Protein AF-A0A4Q3UHX7-F1 (afdb_monomer)

Structure (mmCIF, N/CA/C/O backbone):
data_AF-A0A4Q3UHX7-F1
#
_entry.id   AF-A0A4Q3UHX7-F1
#
loop_
_atom_site.group_PDB
_atom_site.id
_atom_site.type_symbol
_atom_site.label_atom_id
_atom_site.label_alt_id
_atom_site.label_comp_id
_atom_site.label_asym_id
_atom_site.label_entity_id
_atom_site.label_seq_id
_atom_site.pdbx_PDB_ins_code
_atom_site.Cartn_x
_atom_site.Cartn_y
_atom_site.Cartn_z
_atom_site.occupancy
_atom_site.B_iso_or_equiv
_atom_site.auth_seq_id
_atom_site.auth_comp_id
_atom_site.auth_asym_id
_atom_site.auth_atom_id
_atom_site.pdbx_PDB_model_num
ATOM 1 N N . MET A 1 1 ? 1.720 8.481 -16.034 1.00 74.75 1 MET A N 1
ATOM 2 C CA . MET A 1 1 ? 1.662 7.640 -14.809 1.00 74.75 1 MET A CA 1
ATOM 3 C C . MET A 1 1 ? 0.626 8.091 -13.774 1.00 74.75 1 MET A C 1
ATOM 5 O O . MET A 1 1 ? -0.175 7.263 -13.360 1.00 74.75 1 MET A O 1
ATOM 9 N N . GLN A 1 2 ? 0.545 9.373 -13.386 1.00 86.00 2 GLN A N 1
ATOM 10 C CA . GLN A 1 2 ? -0.376 9.816 -12.315 1.00 86.00 2 GLN A CA 1
ATOM 11 C C . GLN A 1 2 ? -1.874 9.522 -12.549 1.00 86.00 2 GLN A C 1
ATOM 13 O O . GLN A 1 2 ? -2.616 9.307 -11.591 1.00 86.0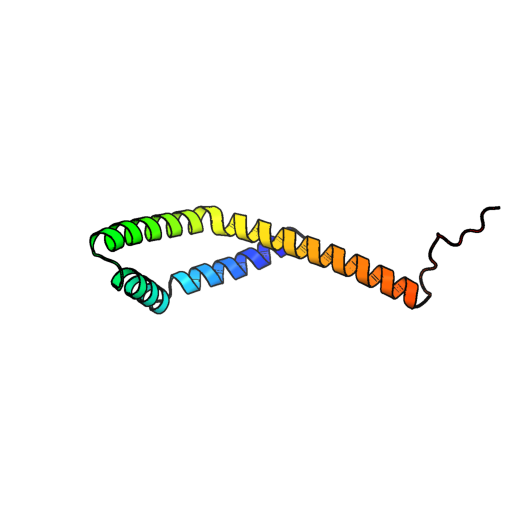0 2 GLN A O 1
ATOM 18 N N . ARG A 1 3 ? -2.361 9.540 -13.801 1.00 87.81 3 ARG A N 1
ATOM 19 C CA . ARG A 1 3 ? -3.766 9.201 -14.114 1.00 87.81 3 ARG A CA 1
ATOM 20 C C . ARG A 1 3 ? -4.059 7.719 -13.846 1.00 87.81 3 ARG A C 1
ATOM 22 O O . ARG A 1 3 ? -5.049 7.416 -13.186 1.00 87.81 3 ARG A O 1
ATOM 29 N N . LEU A 1 4 ? -3.159 6.832 -14.280 1.00 87.69 4 LEU A N 1
ATOM 30 C CA . LEU A 1 4 ? -3.235 5.390 -14.036 1.00 87.69 4 LEU A CA 1
ATOM 31 C C . LEU A 1 4 ? -3.124 5.077 -12.539 1.00 87.69 4 LEU A C 1
ATOM 33 O O . LEU A 1 4 ? -3.983 4.387 -12.000 1.00 87.69 4 LEU A O 1
ATOM 37 N N . ALA A 1 5 ? -2.149 5.674 -11.845 1.00 86.81 5 ALA A N 1
ATOM 38 C CA . ALA A 1 5 ? -1.987 5.508 -10.401 1.00 86.81 5 ALA A CA 1
ATOM 39 C C . ALA A 1 5 ? -3.256 5.901 -9.629 1.00 86.81 5 ALA A C 1
ATOM 41 O O . ALA A 1 5 ? -3.734 5.144 -8.789 1.00 86.81 5 ALA A O 1
ATOM 42 N N . ARG A 1 6 ? -3.866 7.048 -9.964 1.00 90.00 6 ARG A N 1
ATOM 43 C CA . ARG A 1 6 ? -5.137 7.491 -9.365 1.00 90.00 6 ARG A CA 1
ATOM 44 C C . ARG A 1 6 ? -6.313 6.574 -9.692 1.00 90.00 6 ARG A C 1
ATOM 46 O O . ARG A 1 6 ? -7.248 6.498 -8.899 1.00 90.00 6 ARG A O 1
ATOM 53 N N . TRP A 1 7 ? -6.330 5.942 -10.862 1.00 93.62 7 TRP A N 1
ATOM 54 C CA . TRP A 1 7 ? -7.383 4.994 -11.229 1.00 93.62 7 TRP A CA 1
ATOM 55 C C . TRP A 1 7 ? -7.256 3.696 -10.421 1.00 93.62 7 TRP A C 1
ATOM 57 O O . TRP A 1 7 ? -8.219 3.296 -9.764 1.00 93.62 7 TRP A O 1
ATOM 67 N N . ILE A 1 8 ? -6.050 3.119 -10.366 1.00 92.00 8 ILE A N 1
ATOM 68 C CA . ILE A 1 8 ? -5.743 1.919 -9.571 1.00 92.00 8 ILE A CA 1
ATOM 69 C C . ILE A 1 8 ? -6.004 2.186 -8.086 1.00 92.00 8 ILE A C 1
ATOM 71 O O . ILE A 1 8 ? -6.734 1.436 -7.440 1.00 92.00 8 ILE A O 1
ATOM 75 N N . ALA A 1 9 ? -5.488 3.296 -7.551 1.00 92.12 9 ALA A N 1
ATOM 76 C CA . ALA A 1 9 ? -5.692 3.670 -6.156 1.00 92.12 9 ALA A CA 1
ATOM 77 C C . ALA A 1 9 ? -7.179 3.846 -5.824 1.00 92.12 9 ALA A C 1
ATOM 79 O O . ALA A 1 9 ? -7.621 3.399 -4.774 1.00 92.12 9 ALA A O 1
ATOM 80 N N . ARG A 1 10 ? -7.997 4.420 -6.717 1.00 93.38 10 ARG A N 1
ATOM 81 C CA . ARG A 1 10 ? -9.449 4.513 -6.488 1.00 93.38 10 ARG A CA 1
ATOM 82 C C . ARG A 1 10 ? -10.126 3.144 -6.433 1.00 93.38 10 ARG A C 1
ATOM 84 O O . ARG A 1 10 ? -10.961 2.937 -5.556 1.00 93.38 10 ARG A O 1
ATOM 91 N N . LYS A 1 11 ? -9.766 2.214 -7.324 1.00 94.56 11 LYS A N 1
ATOM 92 C CA . LYS A 1 11 ? -10.294 0.837 -7.319 1.00 94.56 11 LYS A CA 1
ATOM 93 C C . LYS A 1 11 ? -9.905 0.098 -6.038 1.00 94.56 11 LYS A C 1
ATOM 95 O O . LYS A 1 11 ?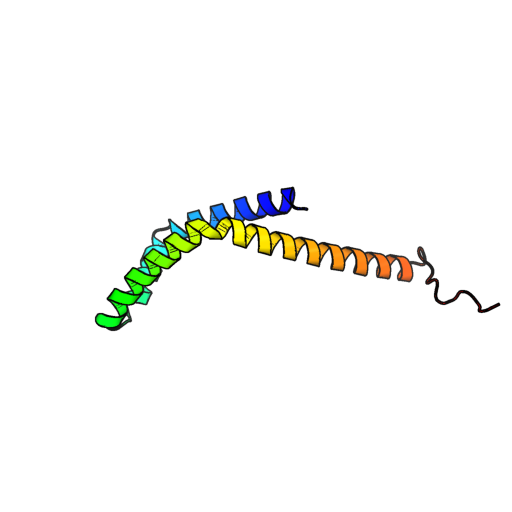 -10.780 -0.417 -5.349 1.00 94.56 11 LYS A O 1
ATOM 100 N N . LEU A 1 12 ? -8.621 0.117 -5.685 1.00 92.31 12 LEU A N 1
ATOM 101 C CA . LEU A 1 12 ? -8.115 -0.500 -4.458 1.00 92.31 12 LEU A CA 1
ATOM 102 C C . LEU A 1 12 ? -8.755 0.121 -3.213 1.00 92.31 12 LEU A C 1
ATOM 104 O O . LEU A 1 12 ? -9.206 -0.595 -2.327 1.00 92.31 12 LEU A O 1
ATOM 108 N N . TRP A 1 13 ? -8.877 1.448 -3.171 1.00 94.06 13 TRP A N 1
ATOM 109 C CA . TRP A 1 13 ? -9.528 2.145 -2.067 1.00 94.06 13 TRP A CA 1
ATOM 110 C C . TRP A 1 13 ? -11.007 1.776 -1.935 1.00 94.06 13 TRP A C 1
ATOM 112 O O . TRP A 1 13 ? -11.495 1.570 -0.824 1.00 94.06 13 TRP A O 1
ATOM 122 N N . TRP A 1 14 ? -11.722 1.647 -3.054 1.00 94.12 14 TRP A N 1
ATOM 123 C CA . TRP A 1 14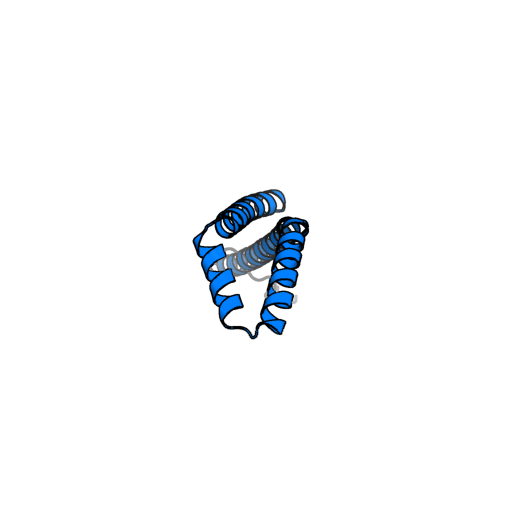 ? -13.108 1.184 -3.057 1.00 94.12 14 TRP A CA 1
ATOM 124 C C . TRP A 1 14 ? -13.232 -0.231 -2.481 1.00 94.12 14 TRP A C 1
ATOM 126 O O . TRP A 1 14 ? -14.089 -0.459 -1.628 1.00 94.12 14 TRP A O 1
ATOM 136 N N . VAL A 1 15 ? -12.338 -1.150 -2.867 1.00 93.25 15 VAL A N 1
ATOM 137 C CA . VAL A 1 15 ? -12.279 -2.506 -2.294 1.00 93.25 15 VAL A CA 1
ATOM 138 C C . VAL A 1 15 ? -11.986 -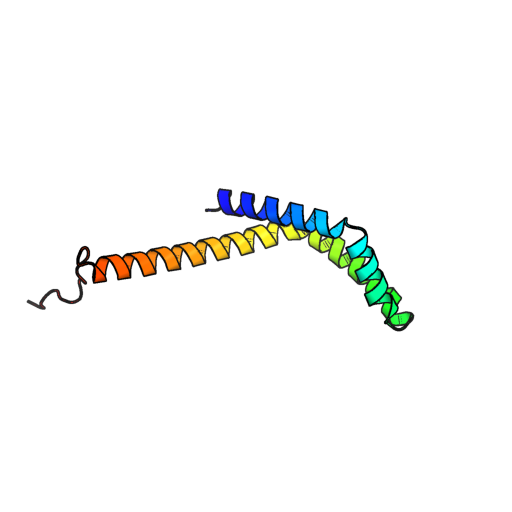2.451 -0.794 1.00 93.25 15 VAL A C 1
ATOM 140 O O . VAL A 1 15 ? -12.683 -3.101 -0.019 1.00 93.25 15 VAL A O 1
ATOM 143 N N . SER A 1 16 ? -11.034 -1.625 -0.353 1.00 90.12 16 SER A N 1
ATOM 144 C CA . SER A 1 16 ? -10.734 -1.440 1.073 1.00 90.12 16 SER A CA 1
ATOM 145 C C . SER A 1 16 ? -11.948 -0.943 1.859 1.00 90.12 16 SER A C 1
ATOM 147 O O . SER A 1 16 ? -12.275 -1.494 2.911 1.00 90.12 16 SER A O 1
ATOM 149 N N . LEU A 1 17 ? -12.671 0.054 1.341 1.00 89.75 17 LEU A N 1
ATOM 150 C CA . LEU A 1 17 ? -13.902 0.546 1.966 1.00 89.75 17 LEU A CA 1
ATOM 151 C C . LEU A 1 17 ? -15.001 -0.521 1.988 1.00 89.75 17 LEU A C 1
ATOM 153 O O . LEU A 1 17 ? -15.734 -0.629 2.972 1.00 89.75 17 LEU A O 1
ATOM 157 N N . TRP A 1 18 ? -15.120 -1.309 0.922 1.00 92.00 18 TRP A N 1
ATOM 158 C CA . TRP A 1 18 ? -16.065 -2.418 0.852 1.00 92.00 18 TRP A CA 1
ATOM 159 C C . TRP A 1 18 ? -15.749 -3.498 1.896 1.00 92.00 18 TRP A C 1
ATOM 161 O O . TRP A 1 18 ? -16.647 -3.926 2.623 1.00 92.00 18 TRP A O 1
ATOM 171 N N . LEU A 1 19 ? -14.474 -3.862 2.058 1.00 88.38 19 LEU A N 1
ATOM 172 C CA . LEU A 1 19 ? -14.017 -4.797 3.091 1.00 88.38 19 LEU A CA 1
ATOM 173 C C . LEU A 1 19 ? -14.300 -4.264 4.502 1.00 88.38 19 LEU A C 1
ATOM 175 O O . LEU A 1 19 ? -14.861 -4.985 5.326 1.00 88.38 19 LEU A O 1
ATOM 179 N N . MET A 1 20 ? -14.013 -2.984 4.765 1.00 85.50 20 MET A N 1
ATOM 180 C CA . MET A 1 20 ? -14.294 -2.339 6.058 1.00 85.50 20 MET A CA 1
ATOM 181 C C . MET A 1 20 ? -15.788 -2.314 6.412 1.00 85.50 20 MET A C 1
ATOM 183 O O . MET A 1 20 ? -16.153 -2.294 7.590 1.00 85.50 20 MET A O 1
ATOM 187 N N . ARG A 1 21 ? -16.676 -2.297 5.412 1.00 86.81 21 ARG A N 1
ATOM 188 C CA . ARG A 1 21 ? -18.132 -2.322 5.628 1.00 86.81 21 ARG A CA 1
ATOM 189 C C . ARG A 1 21 ? -18.669 -3.717 5.938 1.00 86.81 21 ARG A C 1
ATOM 191 O O . ARG A 1 21 ? -19.799 -3.826 6.412 1.00 86.81 21 ARG A O 1
ATOM 198 N N . ARG A 1 22 ? -17.896 -4.773 5.688 1.00 90.56 22 ARG A N 1
ATOM 199 C CA . ARG A 1 22 ? -18.383 -6.150 5.759 1.00 90.56 22 ARG A CA 1
ATOM 200 C C . ARG A 1 22 ? -18.497 -6.629 7.210 1.00 90.56 22 ARG A C 1
ATOM 202 O O . ARG A 1 22 ? -17.622 -6.390 8.041 1.00 90.56 22 ARG A O 1
ATOM 209 N N . GLY A 1 23 ? -19.597 -7.321 7.519 1.00 86.06 23 GLY A N 1
ATOM 210 C CA . GLY A 1 23 ? -19.933 -7.726 8.889 1.00 86.06 23 GLY A CA 1
ATOM 211 C C . GLY A 1 23 ? -18.893 -8.640 9.544 1.00 86.06 23 GLY A C 1
ATOM 212 O O . GLY A 1 23 ? -18.640 -8.510 10.737 1.00 86.06 23 GLY A O 1
ATOM 213 N N . TRP A 1 24 ? -18.230 -9.507 8.773 1.00 89.38 24 TRP A N 1
ATOM 214 C CA . TRP A 1 24 ? -17.163 -10.368 9.295 1.00 89.38 24 TRP A CA 1
ATOM 215 C C . TRP A 1 24 ? -15.955 -9.567 9.794 1.00 89.38 24 TRP A C 1
ATOM 217 O O . TRP A 1 24 ? -15.385 -9.920 10.817 1.00 89.38 24 TRP A O 1
ATOM 227 N N . MET A 1 25 ? -15.619 -8.444 9.152 1.00 87.44 25 MET A N 1
ATOM 228 C CA . MET A 1 25 ? -14.516 -7.585 9.588 1.00 87.44 25 MET A CA 1
ATOM 229 C C . MET A 1 25 ? -14.839 -6.931 10.935 1.00 87.44 25 MET A C 1
ATOM 231 O O . MET A 1 25 ? -13.991 -6.860 11.820 1.00 87.44 25 MET A O 1
ATOM 235 N N . ARG A 1 26 ? -16.104 -6.529 11.132 1.00 85.31 26 ARG A N 1
ATOM 236 C CA . ARG A 1 26 ? -16.593 -6.035 12.430 1.00 85.31 26 ARG A CA 1
ATOM 237 C C . ARG A 1 26 ? -16.562 -7.125 13.499 1.00 85.31 26 ARG A C 1
ATOM 239 O O . ARG A 1 26 ? -16.197 -6.838 14.632 1.00 85.31 26 ARG A O 1
ATOM 246 N N . ARG A 1 27 ? -16.906 -8.369 13.143 1.00 90.25 27 ARG A N 1
ATOM 247 C CA . ARG A 1 27 ? -16.811 -9.523 14.054 1.00 90.25 27 ARG A CA 1
ATOM 248 C C . ARG A 1 27 ? -15.363 -9.820 14.440 1.00 90.25 27 ARG A C 1
ATOM 250 O O . ARG A 1 27 ? -15.107 -10.024 15.616 1.00 90.25 27 ARG A O 1
ATOM 257 N N . LEU A 1 28 ? -14.422 -9.769 13.496 1.00 89.62 28 LEU A N 1
ATOM 258 C CA . LEU A 1 28 ? -12.993 -9.929 13.783 1.00 89.62 28 LEU A CA 1
ATOM 259 C C . LEU A 1 28 ? -12.465 -8.820 14.695 1.00 89.62 28 LEU A C 1
ATOM 261 O O . LEU A 1 28 ? -11.753 -9.107 15.650 1.00 89.62 28 LEU A O 1
ATOM 265 N N . GLN A 1 29 ? -12.846 -7.565 14.441 1.00 87.56 29 GLN A N 1
ATOM 266 C CA . GLN A 1 29 ? -12.497 -6.441 15.316 1.00 87.56 29 GLN A CA 1
ATOM 267 C C . GLN A 1 29 ? -13.104 -6.596 16.716 1.00 87.56 29 GLN A C 1
ATOM 269 O O . GLN A 1 29 ? -12.458 -6.276 17.709 1.00 87.56 29 GLN A O 1
ATOM 274 N N . ALA A 1 30 ? -14.338 -7.092 16.816 1.00 87.81 30 ALA A N 1
ATOM 275 C CA . ALA A 1 30 ? -14.974 -7.357 18.101 1.00 87.81 30 ALA A CA 1
ATOM 276 C C . ALA A 1 30 ? -14.294 -8.517 18.847 1.00 87.81 30 ALA A C 1
ATOM 278 O O . ALA A 1 30 ? -14.055 -8.400 20.045 1.00 87.81 30 ALA A O 1
ATOM 279 N N . ALA A 1 31 ? -13.940 -9.594 18.142 1.00 91.19 31 ALA A N 1
ATOM 280 C CA . ALA A 1 31 ? -13.242 -10.746 18.705 1.00 91.19 31 ALA A CA 1
ATOM 281 C C . ALA A 1 31 ? -11.839 -10.372 19.205 1.00 91.19 31 ALA A C 1
ATOM 283 O O . ALA A 1 31 ? -11.484 -10.713 20.329 1.00 91.19 31 ALA A O 1
ATOM 284 N N . SER A 1 32 ? -11.074 -9.600 18.424 1.00 91.12 32 SER A N 1
ATOM 285 C CA . SER A 1 32 ? -9.725 -9.176 18.820 1.00 91.12 32 SER A CA 1
ATOM 286 C C . SER A 1 32 ? -9.731 -8.260 20.044 1.00 91.12 32 SER A C 1
ATOM 288 O O . SER A 1 32 ? -8.862 -8.373 20.905 1.00 91.12 32 SER A O 1
ATOM 290 N N . VAL A 1 33 ? -10.732 -7.383 20.162 1.00 90.31 33 VAL A N 1
ATOM 291 C CA . VAL A 1 33 ? -10.929 -6.545 21.353 1.00 90.31 33 VAL A CA 1
ATOM 292 C C . VAL A 1 33 ? -11.426 -7.372 22.544 1.00 90.31 33 VAL A C 1
ATOM 294 O O . VAL A 1 33 ? -11.079 -7.058 23.680 1.00 90.31 33 VAL A O 1
ATOM 297 N N . GLY A 1 34 ? -12.216 -8.422 22.304 1.00 88.81 34 GLY A N 1
ATOM 298 C CA . GLY A 1 34 ? -12.778 -9.292 23.341 1.00 88.81 34 GLY A CA 1
ATOM 299 C C . GLY A 1 34 ? -11.745 -10.116 24.114 1.00 88.81 34 GLY A C 1
ATOM 300 O O . GLY A 1 34 ? -12.018 -10.513 25.240 1.00 88.81 34 GLY A O 1
ATOM 301 N N . TRP A 1 35 ? -10.552 -10.332 23.554 1.00 91.88 35 TRP A N 1
ATOM 302 C CA . TRP A 1 35 ? -9.442 -11.012 24.238 1.00 91.88 35 TRP A CA 1
ATOM 303 C C . TRP A 1 35 ? -8.608 -10.096 25.142 1.00 91.88 35 TRP A C 1
ATOM 305 O O . TRP A 1 35 ? -7.698 -10.559 25.827 1.00 91.88 35 TRP A O 1
ATOM 315 N N . MET A 1 36 ? -8.879 -8.791 25.144 1.00 92.19 36 MET A N 1
ATOM 316 C CA . MET A 1 36 ? -8.138 -7.825 25.952 1.00 92.19 36 MET A CA 1
ATOM 317 C C . MET A 1 36 ? -8.803 -7.619 27.316 1.00 92.19 36 MET A C 1
ATOM 319 O O . MET A 1 36 ? -10.016 -7.756 27.455 1.00 92.19 36 MET A O 1
ATOM 323 N N . SER A 1 37 ? -8.022 -7.205 28.320 1.00 92.81 37 SER A N 1
ATOM 324 C CA . SER A 1 37 ? -8.591 -6.785 29.606 1.00 92.81 37 SER A CA 1
ATOM 325 C C . SER A 1 37 ? -9.576 -5.614 29.416 1.00 92.81 37 SER A C 1
ATOM 327 O O . SER A 1 37 ? -9.375 -4.800 28.507 1.00 92.81 37 SER A O 1
ATOM 329 N N . PRO A 1 38 ? -10.616 -5.473 30.262 1.00 89.62 38 PRO A N 1
ATOM 330 C CA . PRO A 1 38 ? -11.662 -4.456 30.088 1.00 89.62 38 PRO A CA 1
ATOM 331 C C . PRO A 1 38 ? -11.122 -3.023 29.943 1.00 89.62 38 PRO A C 1
ATOM 333 O O . PRO A 1 38 ? -11.567 -2.258 29.082 1.00 89.62 38 PRO A O 1
ATOM 336 N N . GLU A 1 39 ? -10.088 -2.682 30.716 1.00 90.31 39 GLU A N 1
ATOM 337 C CA . GLU A 1 39 ? -9.400 -1.389 30.631 1.00 90.31 39 GLU A CA 1
ATOM 338 C C . GLU A 1 39 ? -8.738 -1.168 29.265 1.00 90.31 39 GLU A C 1
ATOM 340 O O . GLU A 1 39 ? -8.873 -0.097 28.668 1.00 90.31 39 GLU A O 1
ATOM 345 N N . LYS A 1 40 ? -8.060 -2.189 28.725 1.00 91.00 40 LYS A N 1
ATOM 346 C CA . LYS A 1 40 ? -7.399 -2.124 27.413 1.00 91.00 40 LYS A CA 1
ATOM 347 C C . LYS A 1 40 ? -8.416 -2.131 26.270 1.00 91.00 40 LYS A C 1
ATOM 349 O O . LYS A 1 40 ? -8.228 -1.407 25.291 1.00 91.00 40 LYS A O 1
ATOM 354 N N . ALA A 1 41 ? -9.514 -2.872 26.411 1.00 91.12 41 ALA A N 1
ATOM 3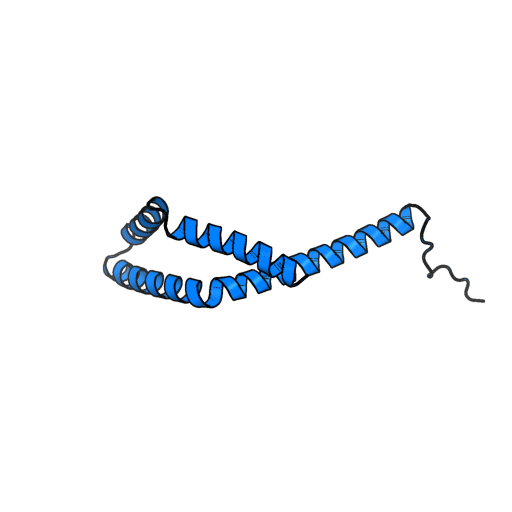55 C CA . ALA A 1 41 ? -10.574 -2.970 25.412 1.00 91.12 41 ALA A CA 1
ATOM 356 C C . ALA A 1 41 ? -11.241 -1.611 25.131 1.00 91.12 41 ALA A C 1
ATOM 358 O O . ALA A 1 41 ? -11.477 -1.262 23.971 1.00 91.12 41 ALA A O 1
ATOM 359 N N . SER A 1 42 ? -11.495 -0.808 26.171 1.00 89.44 42 SER A N 1
ATOM 360 C CA . SER A 1 42 ? -12.070 0.539 26.019 1.00 89.44 42 SER A CA 1
ATOM 361 C C . SER A 1 42 ? -11.167 1.468 25.188 1.00 89.44 42 SER A C 1
ATOM 363 O O . SER A 1 42 ? -11.624 2.108 24.234 1.00 89.44 42 SER A O 1
ATOM 365 N N . ARG A 1 43 ? -9.858 1.465 25.475 1.00 91.69 43 ARG A N 1
ATOM 366 C CA . ARG A 1 43 ? -8.844 2.237 24.739 1.00 91.69 43 ARG A CA 1
ATOM 367 C C . ARG A 1 43 ? -8.693 1.741 23.302 1.00 91.69 43 ARG A C 1
ATOM 369 O O . ARG A 1 43 ? -8.616 2.551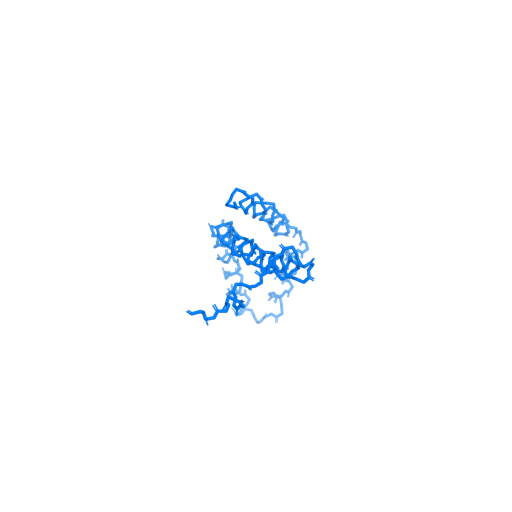 22.379 1.00 91.69 43 ARG A O 1
ATOM 376 N N . ALA A 1 44 ? -8.704 0.424 23.097 1.00 90.38 44 ALA A N 1
ATOM 377 C CA . ALA A 1 44 ? -8.621 -0.182 21.772 1.00 90.38 44 ALA A CA 1
ATOM 378 C C . ALA A 1 44 ? -9.802 0.234 20.879 1.00 90.38 44 ALA A C 1
ATOM 380 O O . ALA A 1 44 ? -9.589 0.624 19.732 1.00 90.38 44 ALA A O 1
ATOM 381 N N . ARG A 1 45 ? -11.035 0.249 21.409 1.00 89.25 45 ARG A N 1
ATOM 382 C CA . ARG A 1 45 ? -12.226 0.715 20.669 1.00 89.25 45 ARG A CA 1
ATOM 383 C C . ARG A 1 45 ? -12.102 2.174 20.230 1.00 89.25 45 ARG A C 1
ATOM 385 O O . ARG A 1 45 ? -12.351 2.481 19.065 1.00 89.25 45 ARG A O 1
ATOM 392 N N . LEU A 1 46 ? -11.672 3.062 21.129 1.00 91.75 46 LEU A N 1
ATOM 393 C CA . LEU A 1 46 ? -11.429 4.475 20.807 1.00 91.75 46 LEU A CA 1
ATOM 394 C C . LEU A 1 46 ? -10.358 4.637 19.720 1.00 91.75 46 LEU A C 1
ATOM 396 O O . LEU A 1 46 ? -10.548 5.395 18.764 1.00 91.75 46 LEU A O 1
ATOM 400 N N . ASN A 1 47 ? -9.259 3.891 19.827 1.00 92.12 47 ASN A N 1
ATOM 401 C CA . ASN A 1 47 ? -8.189 3.917 18.833 1.00 92.12 47 ASN A CA 1
ATOM 402 C C . ASN A 1 47 ? -8.657 3.403 17.466 1.00 92.12 47 ASN A C 1
ATOM 404 O O . ASN A 1 47 ? -8.344 4.034 16.459 1.00 92.12 47 ASN A O 1
ATOM 408 N N . LEU A 1 48 ? -9.465 2.340 17.411 1.00 88.50 48 LEU A N 1
ATOM 409 C CA . LEU A 1 48 ? -10.040 1.831 16.159 1.00 88.50 48 LEU A CA 1
ATOM 410 C C . LEU A 1 48 ? -10.926 2.872 15.461 1.00 88.50 48 LEU A C 1
ATOM 412 O O . LEU A 1 48 ? -10.855 3.034 14.241 1.00 88.50 48 LEU A O 1
ATOM 416 N N . VAL A 1 49 ? -11.733 3.623 16.217 1.00 89.12 49 VAL A N 1
ATOM 417 C CA . VAL A 1 49 ? -12.557 4.709 15.658 1.00 89.12 49 VAL A CA 1
ATOM 418 C C . VAL A 1 49 ? -11.676 5.815 15.072 1.00 89.12 49 VAL A C 1
ATOM 420 O O . VAL A 1 49 ? -11.912 6.253 13.941 1.00 89.12 49 VAL A O 1
ATOM 423 N N . ARG A 1 50 ? -10.627 6.228 15.797 1.00 91.50 50 ARG A N 1
ATOM 424 C CA . ARG A 1 50 ? -9.663 7.239 15.327 1.00 91.50 50 ARG A CA 1
ATOM 425 C C . ARG A 1 50 ? -8.907 6.772 14.085 1.00 91.50 50 ARG A C 1
ATOM 427 O O . ARG A 1 50 ? -8.807 7.530 13.123 1.00 91.50 50 ARG A O 1
ATOM 434 N N . GLN A 1 51 ? -8.440 5.525 14.069 1.00 89.44 51 GLN A N 1
ATOM 435 C CA . GLN A 1 51 ? -7.763 4.927 12.917 1.00 89.44 51 GLN A CA 1
ATOM 436 C C . GLN A 1 51 ? -8.679 4.871 11.696 1.00 89.44 51 GLN A C 1
ATOM 438 O O . GLN A 1 51 ? -8.256 5.247 10.609 1.00 89.44 51 GLN A O 1
ATOM 443 N N . ASN A 1 52 ? -9.951 4.502 11.860 1.00 89.75 52 ASN A N 1
ATOM 444 C CA . ASN A 1 52 ? -10.916 4.529 10.760 1.00 89.75 52 ASN A CA 1
ATOM 445 C C . ASN A 1 52 ? -11.166 5.949 10.235 1.00 89.75 52 ASN A C 1
ATOM 447 O O . ASN A 1 52 ? -11.258 6.153 9.023 1.00 89.75 52 ASN A O 1
ATOM 451 N N . ALA A 1 53 ? -11.275 6.943 11.119 1.00 89.94 53 ALA A N 1
ATOM 452 C CA . ALA A 1 53 ? -11.423 8.338 10.710 1.00 89.94 53 ALA A CA 1
ATOM 453 C C . ALA A 1 53 ? -10.184 8.831 9.942 1.00 89.94 53 ALA A C 1
ATOM 455 O O . ALA A 1 53 ? -10.313 9.426 8.870 1.00 89.94 53 ALA A O 1
ATOM 456 N N . PHE A 1 54 ? -8.990 8.516 10.446 1.00 90.88 54 PHE A N 1
ATOM 457 C CA . PHE A 1 54 ? -7.721 8.847 9.807 1.00 90.88 54 PHE A CA 1
ATOM 458 C C . PHE A 1 54 ? -7.564 8.158 8.446 1.00 90.88 54 PHE A C 1
ATOM 460 O O . PHE A 1 54 ? -7.276 8.819 7.446 1.00 90.88 54 PHE A O 1
ATOM 467 N N . ALA A 1 55 ? -7.842 6.854 8.380 1.00 89.38 55 ALA A N 1
ATOM 468 C CA . ALA A 1 55 ? -7.805 6.072 7.153 1.00 89.38 55 ALA A CA 1
ATOM 469 C C . ALA A 1 55 ? -8.750 6.660 6.101 1.00 89.38 55 ALA A C 1
ATOM 471 O O . ALA A 1 55 ? -8.352 6.827 4.954 1.00 89.38 55 ALA A O 1
ATOM 472 N N . ARG A 1 56 ? -9.967 7.075 6.476 1.00 88.50 56 ARG A N 1
ATOM 473 C CA . ARG A 1 56 ? -10.890 7.739 5.538 1.00 88.50 56 ARG A CA 1
ATOM 474 C C . ARG A 1 56 ? -10.388 9.091 5.035 1.00 88.50 56 ARG A C 1
ATOM 476 O O . ARG A 1 56 ? -10.681 9.446 3.897 1.00 88.50 56 ARG A O 1
ATOM 483 N N . ARG A 1 57 ? -9.634 9.830 5.852 1.00 91.62 57 ARG A N 1
ATOM 484 C CA . ARG A 1 57 ? -9.121 11.162 5.505 1.00 91.62 57 ARG A CA 1
ATOM 485 C C . ARG A 1 57 ? -7.893 11.106 4.595 1.00 91.62 57 ARG A C 1
ATOM 487 O O . ARG A 1 57 ? -7.797 11.896 3.659 1.00 91.62 57 ARG A O 1
ATOM 494 N N . ILE A 1 58 ? -6.951 10.206 4.877 1.00 94.62 58 ILE A N 1
ATOM 495 C CA . ILE A 1 58 ? -5.632 10.185 4.216 1.00 94.62 58 ILE A CA 1
ATOM 496 C C . ILE A 1 58 ? -5.456 8.966 3.304 1.00 94.62 58 ILE A C 1
ATOM 498 O O . ILE A 1 58 ? -4.670 9.024 2.360 1.00 94.62 58 ILE A O 1
ATOM 502 N N . GLY A 1 59 ? -6.226 7.895 3.505 1.00 90.81 59 GLY A N 1
ATOM 503 C CA . GLY A 1 59 ? -6.019 6.596 2.864 1.00 90.81 59 GLY A CA 1
ATOM 504 C C . GLY A 1 59 ? -5.924 6.656 1.343 1.00 90.81 59 GLY A C 1
ATOM 505 O O . GLY A 1 59 ? -4.973 6.126 0.782 1.00 90.81 59 GLY A O 1
ATOM 506 N N . LEU A 1 60 ? -6.822 7.380 0.665 1.00 92.19 60 LEU A N 1
ATOM 507 C CA . LEU A 1 60 ? -6.758 7.506 -0.797 1.00 92.19 60 LEU A CA 1
ATOM 508 C C . LEU A 1 60 ? -5.499 8.249 -1.276 1.00 92.19 60 LEU A C 1
ATOM 510 O O . LEU A 1 60 ? -4.913 7.872 -2.293 1.00 92.19 60 LEU A O 1
ATOM 514 N N . ARG A 1 61 ? -5.075 9.298 -0.561 1.00 92.31 61 ARG A N 1
ATOM 515 C CA . ARG A 1 61 ? -3.864 10.063 -0.906 1.00 92.31 61 ARG A CA 1
ATOM 516 C C . ARG A 1 61 ? -2.617 9.207 -0.707 1.00 92.31 61 ARG A C 1
ATOM 518 O O . ARG A 1 61 ? -1.797 9.125 -1.616 1.00 92.31 61 ARG A O 1
ATOM 525 N N . LEU A 1 62 ? -2.531 8.519 0.431 1.00 93.38 62 LEU A N 1
ATOM 526 C CA . LEU A 1 62 ? -1.430 7.610 0.740 1.00 93.38 62 LEU A CA 1
ATOM 527 C C . LEU A 1 62 ? -1.349 6.470 -0.279 1.00 93.38 62 LEU A C 1
ATOM 529 O O . LEU A 1 62 ? -0.286 6.203 -0.826 1.00 93.38 62 LEU A O 1
ATOM 533 N N . LEU A 1 63 ? -2.482 5.850 -0.604 1.00 93.00 63 LEU A N 1
ATOM 534 C CA . LEU A 1 63 ? -2.536 4.765 -1.577 1.00 93.00 63 LEU A CA 1
ATOM 535 C C . LEU A 1 63 ? -2.143 5.239 -2.981 1.00 93.00 63 LEU A C 1
ATOM 537 O O . LEU A 1 63 ? -1.421 4.547 -3.689 1.00 93.00 63 LEU A O 1
ATOM 541 N N . THR A 1 64 ? -2.567 6.444 -3.372 1.00 93.62 64 THR A N 1
ATOM 542 C CA . THR A 1 64 ? -2.149 7.054 -4.644 1.00 93.62 64 THR A CA 1
ATOM 543 C C . THR A 1 64 ? -0.640 7.270 -4.684 1.00 93.62 64 THR A C 1
ATOM 545 O O . THR A 1 64 ? -0.017 6.985 -5.706 1.00 93.62 64 THR A O 1
ATOM 548 N N . PHE A 1 65 ? -0.048 7.745 -3.587 1.00 95.38 65 PHE A N 1
ATOM 549 C CA . PHE A 1 65 ? 1.395 7.931 -3.475 1.00 95.38 65 PHE A CA 1
ATOM 550 C C . PHE A 1 65 ? 2.146 6.600 -3.610 1.00 95.38 65 PHE A C 1
ATOM 552 O O . PHE A 1 65 ? 2.996 6.472 -4.488 1.00 95.38 65 PHE A O 1
ATOM 559 N N . VAL A 1 66 ? 1.757 5.582 -2.836 1.00 96.25 66 VAL A N 1
ATOM 560 C CA . VAL A 1 66 ? 2.379 4.247 -2.874 1.00 96.25 66 VAL A CA 1
ATOM 561 C C . VAL A 1 66 ? 2.271 3.612 -4.261 1.00 96.25 66 VAL A C 1
ATOM 563 O O . VAL A 1 66 ? 3.269 3.151 -4.805 1.00 96.25 66 VAL A O 1
ATOM 566 N N . VAL A 1 67 ? 1.087 3.641 -4.882 1.00 94.06 67 VAL A N 1
ATOM 567 C CA . VAL A 1 67 ? 0.898 3.108 -6.242 1.00 94.06 67 VAL A CA 1
ATOM 568 C C . VAL A 1 67 ? 1.741 3.879 -7.259 1.00 94.06 67 VAL A C 1
ATOM 570 O O . VAL A 1 67 ? 2.268 3.286 -8.193 1.00 94.06 67 VAL A O 1
ATOM 573 N N . THR A 1 68 ? 1.895 5.194 -7.091 1.00 95.00 68 THR A N 1
ATOM 574 C CA . THR A 1 68 ? 2.750 5.994 -7.979 1.00 95.00 68 THR A CA 1
ATOM 575 C C . THR A 1 68 ? 4.208 5.558 -7.871 1.00 95.00 68 THR A C 1
ATOM 577 O O . THR A 1 68 ? 4.829 5.319 -8.903 1.00 95.00 68 THR A O 1
ATOM 580 N N . LEU A 1 69 ? 4.730 5.397 -6.650 1.00 96.56 69 LEU A N 1
ATOM 581 C CA . LEU A 1 69 ? 6.092 4.903 -6.428 1.00 96.56 69 LEU A CA 1
ATOM 582 C C . LEU A 1 69 ? 6.294 3.508 -7.019 1.00 96.56 69 LEU A C 1
ATOM 584 O O . LEU A 1 69 ? 7.287 3.266 -7.699 1.00 96.56 69 LEU A O 1
ATOM 588 N N . PHE A 1 70 ? 5.324 2.616 -6.825 1.00 96.31 70 PHE A N 1
ATOM 589 C CA . PHE A 1 70 ? 5.363 1.273 -7.390 1.00 96.31 70 PHE A CA 1
ATOM 590 C C . PHE A 1 70 ? 5.425 1.289 -8.925 1.00 96.31 70 PHE A C 1
ATOM 592 O O . PHE A 1 70 ? 6.262 0.614 -9.515 1.00 96.31 70 PHE A O 1
ATOM 599 N N . LEU A 1 71 ? 4.595 2.104 -9.586 1.00 95.50 71 LEU A N 1
ATOM 600 C CA . LEU A 1 71 ? 4.624 2.228 -11.047 1.00 95.50 71 LEU A CA 1
ATOM 601 C C . LEU A 1 71 ? 5.937 2.829 -11.563 1.00 95.50 71 LEU A C 1
ATOM 603 O O . LEU A 1 71 ? 6.400 2.429 -12.627 1.00 95.50 71 LEU A O 1
ATOM 607 N N . ILE A 1 72 ? 6.534 3.771 -10.827 1.00 96.56 72 ILE A N 1
ATOM 608 C CA . ILE A 1 72 ? 7.854 4.322 -11.164 1.00 96.56 72 ILE A CA 1
ATOM 609 C C . ILE A 1 72 ? 8.922 3.231 -11.050 1.00 96.56 72 ILE A C 1
ATOM 611 O O . ILE A 1 72 ? 9.714 3.064 -11.971 1.00 96.56 72 ILE A O 1
ATOM 615 N N . SER A 1 73 ? 8.910 2.454 -9.965 1.00 97.31 73 SER A N 1
ATOM 616 C CA . SER A 1 73 ? 9.840 1.338 -9.767 1.00 97.31 73 SER A CA 1
ATOM 617 C C . SER A 1 73 ? 9.724 0.294 -10.882 1.00 97.31 73 SER A C 1
ATOM 619 O O . SER A 1 73 ? 10.741 -0.087 -11.460 1.00 97.31 73 SER A O 1
ATOM 621 N N . LEU A 1 74 ? 8.501 -0.093 -11.262 1.00 97.06 74 LEU A N 1
ATOM 622 C CA . LEU A 1 74 ? 8.279 -0.992 -12.397 1.00 97.06 74 LEU A CA 1
ATOM 623 C C . LEU A 1 74 ? 8.775 -0.403 -13.718 1.00 97.06 74 LEU A C 1
ATOM 625 O O . LEU A 1 74 ? 9.339 -1.129 -14.528 1.00 97.06 74 LEU A O 1
ATOM 629 N N . ALA A 1 75 ? 8.577 0.896 -13.946 1.00 96.88 75 ALA A N 1
ATOM 630 C CA . ALA A 1 75 ? 9.048 1.544 -15.164 1.00 96.88 75 ALA A CA 1
ATOM 631 C C . ALA A 1 75 ? 10.579 1.536 -15.255 1.00 96.88 75 ALA A C 1
ATOM 633 O O . ALA A 1 75 ? 11.114 1.218 -16.312 1.00 96.88 75 ALA A O 1
ATOM 634 N N . ILE A 1 76 ? 11.275 1.824 -14.151 1.00 97.50 76 ILE A N 1
ATOM 635 C CA . ILE A 1 76 ? 12.742 1.755 -14.084 1.00 97.50 76 ILE A CA 1
ATOM 636 C C . ILE A 1 76 ? 13.215 0.328 -14.372 1.00 97.50 76 ILE A C 1
ATOM 638 O O . ILE A 1 76 ? 14.073 0.136 -15.230 1.00 97.50 76 ILE A O 1
ATOM 642 N N . GLN A 1 77 ? 12.615 -0.667 -13.712 1.00 97.69 77 GLN A N 1
ATOM 643 C CA . GLN A 1 77 ? 12.952 -2.072 -13.935 1.00 97.69 77 GLN A CA 1
ATOM 644 C C . GLN A 1 77 ? 12.737 -2.475 -15.396 1.00 97.69 77 GLN A C 1
ATOM 646 O O . GLN A 1 77 ? 13.595 -3.117 -15.992 1.00 97.69 77 GLN A O 1
ATOM 651 N N . PHE A 1 78 ? 11.609 -2.078 -15.988 1.00 97.69 78 PHE A N 1
ATOM 652 C CA . PHE A 1 78 ? 11.287 -2.410 -17.371 1.00 97.69 78 PHE A CA 1
ATOM 653 C C . PHE A 1 78 ? 12.276 -1.780 -18.354 1.00 97.69 78 PHE A C 1
ATOM 655 O O . PHE A 1 78 ? 12.738 -2.461 -19.267 1.00 97.69 78 PHE A O 1
ATOM 662 N N . VAL A 1 79 ? 12.634 -0.507 -18.155 1.00 96.94 79 VAL A N 1
ATOM 663 C CA . VAL A 1 79 ? 13.644 0.183 -18.974 1.00 96.94 79 VAL A CA 1
ATOM 664 C C . VAL A 1 79 ? 14.996 -0.515 -18.857 1.00 96.94 79 VAL A C 1
ATOM 666 O O . VAL A 1 79 ? 15.616 -0.800 -19.876 1.00 96.94 79 VAL A O 1
ATOM 669 N N . TYR A 1 80 ? 15.423 -0.840 -17.637 1.00 96.25 80 TYR A N 1
ATOM 670 C CA . TYR A 1 80 ? 16.693 -1.518 -17.391 1.00 96.25 80 TYR A CA 1
ATOM 671 C C . TYR A 1 80 ? 16.743 -2.906 -18.044 1.00 96.25 80 TYR A C 1
ATOM 673 O O . TYR A 1 80 ? 17.652 -3.191 -18.821 1.00 96.25 80 TYR A O 1
ATOM 681 N N . SER A 1 81 ? 15.733 -3.747 -17.806 1.00 97.00 81 SER A N 1
ATOM 682 C CA . SER A 1 81 ? 15.653 -5.081 -18.410 1.00 97.00 81 SER A CA 1
ATOM 683 C C . SER A 1 81 ? 15.552 -5.026 -19.937 1.00 97.00 81 SER A C 1
ATOM 685 O O . SER A 1 81 ? 16.172 -5.840 -20.612 1.00 97.00 81 SER A O 1
ATOM 687 N N . SER A 1 82 ? 14.827 -4.050 -20.492 1.00 96.19 82 SER A N 1
ATOM 688 C CA . SER A 1 82 ? 14.749 -3.865 -21.947 1.00 96.19 82 SER A CA 1
ATOM 689 C C . SER A 1 82 ? 16.091 -3.436 -22.535 1.00 96.19 82 SER A C 1
ATOM 691 O O . SER A 1 82 ? 16.475 -3.931 -23.589 1.00 96.19 82 SER A O 1
ATOM 693 N N . ALA A 1 83 ? 16.822 -2.545 -21.860 1.00 93.62 83 ALA A N 1
ATOM 694 C CA . ALA A 1 83 ? 18.149 -2.125 -22.296 1.00 93.62 83 ALA A CA 1
ATOM 695 C C . ALA A 1 83 ? 19.131 -3.305 -22.315 1.00 93.62 83 ALA A C 1
ATOM 697 O O . ALA A 1 83 ? 19.822 -3.492 -23.313 1.00 93.62 83 ALA A O 1
ATOM 698 N N . ILE A 1 84 ? 19.136 -4.135 -21.264 1.00 94.38 84 ILE A N 1
ATOM 699 C CA . ILE A 1 84 ? 19.943 -5.365 -21.224 1.00 94.38 84 ILE A CA 1
ATOM 700 C C . ILE A 1 84 ? 19.570 -6.290 -22.380 1.00 94.38 84 ILE A C 1
ATOM 702 O O . ILE A 1 84 ? 20.443 -6.6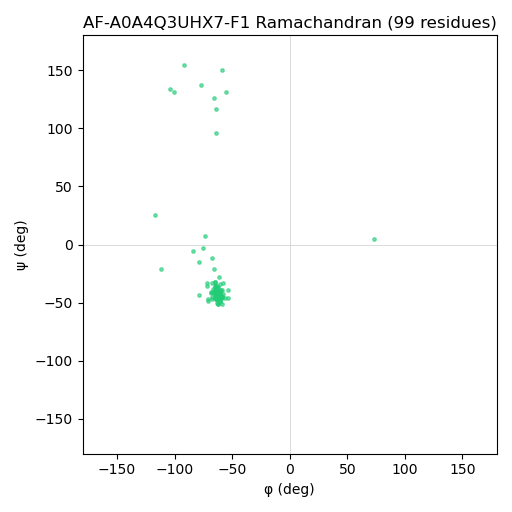79 -23.147 1.00 94.38 84 ILE A O 1
ATOM 706 N N . TYR A 1 85 ? 18.281 -6.579 -22.560 1.00 95.25 85 TYR A N 1
ATOM 707 C CA . TYR A 1 85 ? 17.818 -7.462 -23.631 1.00 95.25 85 TYR A CA 1
ATOM 708 C C . TYR A 1 85 ? 18.222 -6.958 -25.027 1.00 95.25 85 TYR A C 1
ATOM 710 O O . TYR A 1 85 ? 18.609 -7.734 -25.901 1.00 95.25 85 TYR A O 1
ATOM 718 N N . LEU A 1 86 ? 18.161 -5.645 -25.257 1.00 94.12 86 LEU A N 1
ATOM 719 C CA . LEU A 1 86 ? 18.589 -5.043 -26.520 1.00 94.12 86 LEU A CA 1
ATOM 720 C C . LEU A 1 86 ? 20.105 -5.145 -26.744 1.00 94.12 86 LEU A C 1
ATOM 722 O O . LEU A 1 86 ? 20.534 -5.286 -27.888 1.00 94.12 86 LEU A O 1
ATOM 726 N N . VAL A 1 87 ? 20.906 -5.098 -25.678 1.00 93.12 87 VAL A N 1
ATOM 727 C CA . VAL A 1 87 ? 22.355 -5.338 -25.750 1.00 93.12 87 VAL A CA 1
ATOM 728 C C . VAL A 1 87 ? 22.646 -6.813 -26.028 1.00 93.12 87 VAL A C 1
ATOM 730 O O . VAL A 1 87 ? 23.418 -7.127 -26.930 1.00 93.12 87 VAL A O 1
ATOM 733 N N . GLU A 1 88 ? 21.988 -7.725 -25.312 1.00 91.44 88 GLU A N 1
ATOM 734 C CA . GLU A 1 88 ? 22.160 -9.174 -25.484 1.00 91.44 88 GLU A CA 1
ATOM 735 C C . GLU A 1 88 ? 21.717 -9.658 -26.871 1.00 91.44 88 GLU A C 1
ATOM 737 O O . GLU A 1 88 ? 22.358 -10.522 -27.463 1.00 91.44 88 GLU A O 1
ATOM 742 N N . SER A 1 89 ? 20.658 -9.068 -27.429 1.00 94.19 89 SER A N 1
ATOM 743 C CA . SER A 1 89 ? 20.194 -9.359 -28.794 1.00 94.19 89 SER A CA 1
ATOM 744 C C . SER A 1 89 ? 21.065 -8.736 -29.892 1.00 94.19 89 SER A C 1
ATOM 746 O O . SER A 1 89 ? 20.804 -8.952 -31.075 1.00 94.19 89 SER A O 1
ATOM 748 N N . GLY A 1 90 ? 22.090 -7.957 -29.530 1.00 89.56 90 GLY A N 1
ATOM 749 C CA . GLY A 1 90 ? 22.999 -7.303 -30.473 1.00 89.56 90 GLY A CA 1
ATOM 750 C C . GLY A 1 90 ? 22.391 -6.114 -31.224 1.00 89.56 90 GLY A C 1
ATOM 751 O O . GLY A 1 90 ? 23.056 -5.544 -32.091 1.00 89.56 90 GLY A O 1
ATOM 752 N N . VAL A 1 91 ? 21.153 -5.722 -30.897 1.00 90.44 91 VAL A N 1
ATOM 753 C CA . VAL A 1 91 ? 20.484 -4.536 -31.459 1.00 90.44 91 VAL A CA 1
ATOM 754 C C . VAL A 1 91 ? 21.167 -3.259 -30.971 1.00 90.44 91 VAL A C 1
ATOM 756 O O . VAL A 1 91 ? 21.373 -2.328 -31.750 1.00 90.44 91 VAL A O 1
ATOM 759 N N . LEU A 1 92 ? 21.544 -3.217 -29.691 1.00 84.88 92 LEU A N 1
ATOM 760 C CA . LEU A 1 92 ? 22.356 -2.151 -29.110 1.00 84.88 92 LEU A CA 1
ATOM 761 C C . LEU A 1 92 ? 23.789 -2.638 -28.901 1.00 84.88 92 LEU A C 1
ATOM 763 O O . LEU A 1 92 ? 24.019 -3.711 -28.350 1.00 84.88 92 LEU A O 1
ATOM 767 N N . ARG A 1 93 ? 24.767 -1.818 -29.298 1.00 81.69 93 ARG A N 1
ATOM 768 C CA . ARG A 1 93 ? 26.182 -2.050 -28.990 1.00 81.69 93 ARG A CA 1
ATOM 769 C C . ARG A 1 93 ? 26.597 -1.166 -27.813 1.00 81.69 93 ARG A C 1
ATOM 771 O O . ARG A 1 93 ? 26.298 0.028 -27.843 1.00 81.69 93 ARG A O 1
ATOM 778 N N . PRO A 1 94 ? 27.265 -1.710 -26.785 1.00 75.62 94 PRO A N 1
ATOM 779 C CA . PRO A 1 94 ? 27.732 -0.913 -25.661 1.00 75.62 94 PRO A CA 1
ATOM 780 C C . PRO A 1 94 ? 28.803 0.084 -26.126 1.00 75.62 94 PRO A C 1
ATOM 782 O O . PRO A 1 94 ? 29.802 -0.295 -26.733 1.00 75.62 94 PRO A O 1
ATOM 785 N N . THR A 1 95 ? 28.601 1.367 -25.823 1.00 70.38 95 THR A N 1
ATOM 786 C CA . THR A 1 95 ? 29.504 2.466 -26.213 1.00 70.38 95 THR A CA 1
ATOM 787 C C . THR A 1 95 ? 30.870 2.402 -25.519 1.00 70.38 95 THR A C 1
ATOM 789 O O . THR A 1 95 ? 31.797 3.087 -25.929 1.00 70.38 95 THR A O 1
ATOM 792 N N . SER A 1 96 ? 31.030 1.560 -24.492 1.00 63.59 96 SER A N 1
ATOM 793 C CA . SER A 1 96 ? 32.284 1.363 -23.748 1.00 63.59 96 SER A CA 1
ATOM 794 C C . SER A 1 96 ? 33.357 0.567 -24.510 1.00 63.59 96 SER A C 1
ATOM 796 O O . SER A 1 96 ? 34.370 0.208 -23.925 1.00 63.59 96 SER A O 1
ATOM 798 N N . LEU A 1 97 ? 33.127 0.271 -25.793 1.00 56.34 97 LEU A N 1
ATOM 799 C CA . LEU A 1 97 ? 34.111 -0.270 -26.736 1.00 56.34 97 LEU A CA 1
ATOM 800 C C . LEU A 1 97 ? 34.372 0.706 -27.896 1.00 56.34 97 LEU A C 1
ATOM 802 O O . LEU A 1 97 ? 34.717 0.273 -28.993 1.00 56.34 97 LEU A O 1
ATOM 806 N N . ALA A 1 98 ? 34.157 2.012 -27.698 1.00 53.94 98 ALA A N 1
ATOM 807 C CA . ALA A 1 98 ? 34.794 2.987 -28.574 1.00 53.94 98 ALA A CA 1
ATOM 808 C C . ALA A 1 98 ? 36.311 2.842 -28.356 1.00 53.94 98 ALA A C 1
ATOM 810 O O . ALA A 1 98 ? 36.745 3.007 -27.213 1.00 53.94 98 ALA A O 1
ATOM 811 N N . PRO A 1 99 ? 37.097 2.441 -29.372 1.00 52.97 99 PRO A N 1
ATOM 812 C CA . PRO A 1 99 ? 38.545 2.443 -29.239 1.00 52.97 99 PRO A CA 1
ATOM 8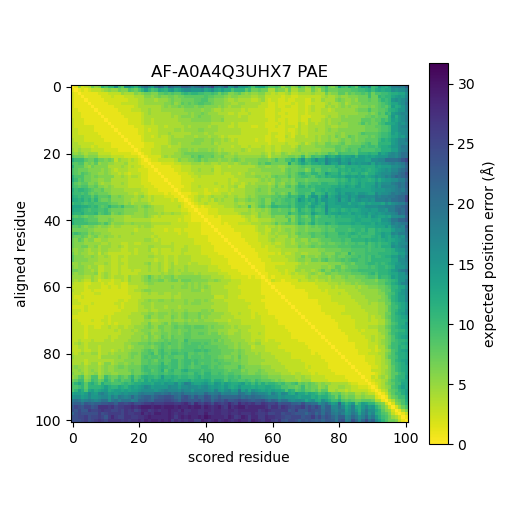13 C C . PRO A 1 99 ? 38.983 3.856 -28.839 1.00 52.97 99 PRO A C 1
ATOM 815 O O . PRO A 1 99 ? 38.494 4.839 -29.397 1.00 52.97 99 PRO A O 1
ATOM 818 N N . GLU A 1 100 ? 39.827 3.948 -27.811 1.00 56.09 100 GLU A N 1
ATOM 819 C CA . GLU A 1 100 ? 40.620 5.150 -27.576 1.00 56.09 100 GLU A CA 1
ATOM 820 C C . GLU A 1 100 ? 41.565 5.280 -28.775 1.00 56.09 100 GLU A C 1
ATOM 822 O O . GLU A 1 100 ? 42.583 4.591 -28.836 1.00 56.09 100 GLU A O 1
ATOM 827 N N . ASP A 1 101 ? 41.159 6.081 -29.759 1.00 55.91 101 ASP A N 1
ATOM 828 C CA . ASP A 1 101 ? 42.060 6.639 -30.769 1.00 55.91 101 ASP A CA 1
ATOM 829 C C . ASP A 1 101 ? 42.781 7.868 -30.188 1.00 55.91 101 ASP A C 1
ATOM 831 O O . ASP A 1 101 ? 42.097 8.724 -29.570 1.00 55.91 101 ASP A O 1
#

Mean predicted aligned error: 7.16 Å

Radius of gyration: 24.04 Å; Cα contacts (8 Å, |Δi|>4): 35; chains: 1; bounding box: 62×22×62 Å

Solvent-accessible surface area (backbone atoms only — not comparable to full-atom values): 5645 Å² total; per-residue (Å²): 108,71,69,57,21,48,50,52,25,50,53,55,44,50,51,52,54,52,52,70,68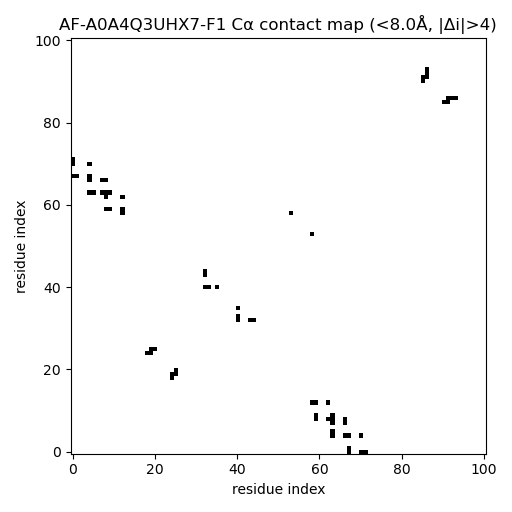,34,68,67,51,52,50,50,53,50,52,62,41,66,77,43,58,72,76,55,28,57,54,49,53,54,50,52,55,51,49,52,55,48,43,72,74,44,40,60,62,52,42,26,50,53,42,40,54,51,53,50,52,51,48,54,51,51,52,51,54,49,53,50,51,34,39,76,70,62,77,40,76,75,73,90,70,62,76,90,124

Secondary structure (DSSP, 8-state):
-HHHHHHHHHHHHHHHHHHHHSHHHHHHHHHHHHTS-HHHHHHHHHHHHHHHHHHHHHHHHHHHHHHHHHHHHHHHHHHHHHHHHHHHTTSS--GGG----

pLDDT: mean 89.07, std 9.37, range [52.97, 97.69]

Foldseek 3Di:
DLVVLLVVLVVVVVVVVVVVPDVVVVVVLVVVLVPDDPVVSVVSVVVVVVVVVVCVVCVSVVSSVVSVVVVVVVVVVVVVVVVVVCCVVVVDPDPVPPPPD

Sequence (101 aa):
MQRLARWIARKLWWVSLWLMRRGWMRRLQAASVGWMSPEKASRARLNLVRQNAFARRIGLRLLTFVVTLFLISLAIQFVYSSAIYLVESGVLRPTSLAPED